Protein AF-A0A9X8VHI4-F1 (afdb_monomer_lite)

InterPro domains:
  IPR009998 YfaZ [PF07437] (2-45)

Sequence (45 aa):
SGGLRWKFRPLSVDVGYRYMQMEGKDGRRDNTLADGPYVGVGLSF

Radius of gyration: 15.08 Å; chains: 1; bounding box: 21×15×45 Å

Structure (mmCIF, N/CA/C/O backbone):
data_AF-A0A9X8VHI4-F1
#
_entry.id   AF-A0A9X8VHI4-F1
#
loop_
_atom_site.group_PDB
_atom_site.id
_atom_site.type_symbol
_atom_site.label_atom_id
_atom_site.label_alt_id
_atom_site.label_comp_id
_atom_site.label_asym_id
_atom_site.label_entity_id
_atom_site.label_seq_id
_atom_site.pdbx_PDB_ins_code
_atom_site.Cartn_x
_atom_site.Cartn_y
_atom_site.Cartn_z
_atom_site.occupancy
_atom_site.B_iso_or_equiv
_atom_site.auth_seq_id
_atom_site.auth_comp_id
_atom_site.auth_asym_id
_atom_site.auth_atom_id
_atom_site.pdbx_PDB_model_num
ATOM 1 N N . SER A 1 1 ? -12.943 -10.796 5.724 1.00 56.12 1 SER A N 1
ATOM 2 C CA . SER A 1 1 ? -11.946 -10.158 4.840 1.00 56.12 1 SER A CA 1
ATOM 3 C C . SER A 1 1 ? -12.311 -10.438 3.399 1.00 56.12 1 SER A C 1
ATOM 5 O O . SER A 1 1 ? -12.688 -11.565 3.102 1.00 56.12 1 SER A O 1
ATOM 7 N N . GLY A 1 2 ? -12.250 -9.429 2.532 1.00 68.94 2 GLY A N 1
ATOM 8 C CA . GLY A 1 2 ? -12.528 -9.563 1.098 1.00 68.94 2 GLY A CA 1
ATOM 9 C C . GLY A 1 2 ? -11.387 -8.958 0.283 1.00 68.94 2 GLY A C 1
ATOM 10 O O . GLY A 1 2 ? -10.729 -8.028 0.747 1.00 68.94 2 GLY A O 1
ATOM 11 N N . GLY A 1 3 ? -11.118 -9.491 -0.908 1.00 77.56 3 GLY A N 1
ATOM 12 C CA . GLY A 1 3 ? -10.081 -8.959 -1.791 1.00 77.56 3 GLY A CA 1
ATOM 13 C C . GLY A 1 3 ? -10.349 -9.268 -3.257 1.00 77.56 3 GLY A C 1
ATOM 14 O O . GLY A 1 3 ? -10.967 -10.285 -3.575 1.00 77.56 3 GLY A O 1
ATOM 15 N N . LEU A 1 4 ? -9.890 -8.374 -4.132 1.00 84.50 4 LEU A N 1
ATOM 16 C CA . LEU A 1 4 ? -9.894 -8.540 -5.581 1.00 84.50 4 LEU A CA 1
ATOM 17 C C . LEU A 1 4 ? -8.467 -8.769 -6.071 1.00 84.50 4 LEU A C 1
ATOM 19 O O . LEU A 1 4 ? -7.524 -8.089 -5.677 1.00 84.50 4 LEU A O 1
ATOM 23 N N . ARG A 1 5 ? -8.311 -9.738 -6.970 1.00 84.06 5 ARG A N 1
ATOM 24 C CA . ARG A 1 5 ? -7.036 -10.016 -7.627 1.00 84.06 5 ARG A CA 1
ATOM 25 C C . ARG A 1 5 ? -7.231 -10.026 -9.130 1.00 84.06 5 ARG A C 1
ATOM 27 O O . ARG A 1 5 ? -7.975 -10.862 -9.642 1.00 84.06 5 ARG A O 1
ATOM 34 N N . TRP A 1 6 ? -6.496 -9.164 -9.819 1.00 87.50 6 TRP A N 1
ATOM 35 C CA . TRP A 1 6 ? -6.406 -9.135 -11.271 1.00 87.50 6 TRP A CA 1
ATOM 36 C C . TRP A 1 6 ? -5.058 -9.686 -11.733 1.00 87.50 6 TRP A C 1
ATOM 38 O O . TRP A 1 6 ? -4.010 -9.394 -11.161 1.00 87.50 6 TRP A O 1
ATOM 48 N N . LYS A 1 7 ? -5.075 -10.515 -12.777 1.00 86.62 7 LYS A N 1
ATOM 49 C CA . LYS A 1 7 ? -3.867 -11.114 -13.356 1.00 86.62 7 LYS A CA 1
ATOM 50 C C . LYS A 1 7 ? -3.766 -10.729 -14.827 1.00 86.62 7 LYS A C 1
ATOM 52 O O . LYS A 1 7 ? -4.627 -11.106 -15.615 1.00 86.62 7 LYS A O 1
ATOM 57 N N . PHE A 1 8 ? -2.693 -10.033 -15.181 1.00 86.25 8 PHE A N 1
ATOM 58 C CA . PHE A 1 8 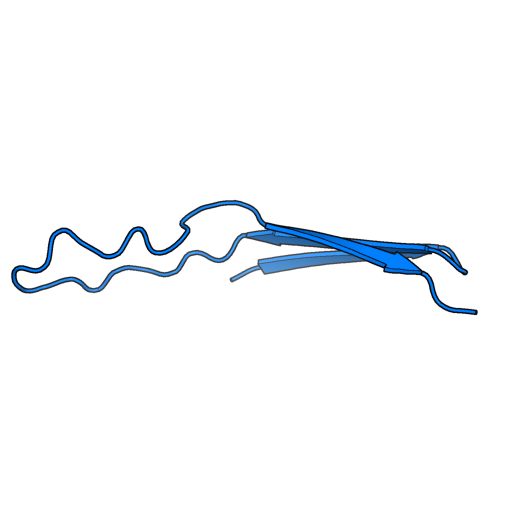? -2.359 -9.567 -16.526 1.00 86.25 8 PHE A CA 1
ATOM 59 C C . PHE A 1 8 ? -0.934 -10.004 -16.875 1.00 86.25 8 PHE A C 1
ATOM 61 O O . PHE A 1 8 ? -0.002 -9.253 -16.641 1.00 86.25 8 PHE A O 1
ATOM 68 N N . ARG A 1 9 ? -0.725 -11.215 -17.407 1.00 85.94 9 ARG A N 1
ATOM 69 C CA . ARG A 1 9 ? 0.634 -11.760 -17.636 1.00 85.94 9 ARG A CA 1
ATOM 70 C C . ARG A 1 9 ? 1.552 -10.749 -18.356 1.00 85.94 9 ARG A C 1
ATOM 72 O O . ARG A 1 9 ? 1.136 -10.239 -19.396 1.00 85.94 9 ARG A O 1
ATOM 79 N N . PRO A 1 10 ? 2.773 -10.480 -17.845 1.00 84.06 10 PRO A N 1
ATOM 80 C CA . PRO A 1 10 ? 3.443 -11.084 -16.674 1.00 84.06 10 PRO A CA 1
ATOM 81 C C . PRO A 1 10 ? 3.101 -10.442 -15.313 1.00 84.06 10 PRO A C 1
ATOM 83 O O . PRO A 1 10 ? 3.571 -10.894 -14.275 1.00 84.06 10 PRO A O 1
ATOM 86 N N . LEU A 1 11 ? 2.299 -9.385 -15.298 1.00 89.94 11 LEU A N 1
ATOM 87 C CA . LEU A 1 11 ? 1.909 -8.619 -14.122 1.00 89.94 11 LEU A CA 1
ATOM 88 C C . LEU A 1 11 ? 0.720 -9.256 -13.377 1.00 89.94 11 LEU A C 1
ATOM 90 O O . LEU A 1 11 ? -0.254 -9.739 -13.950 1.00 89.94 11 LEU A O 1
ATOM 94 N N . SER A 1 12 ? 0.754 -9.232 -12.058 1.00 88.81 12 SER A N 1
ATOM 95 C CA . SER A 1 12 ? -0.385 -9.539 -11.195 1.00 88.81 12 SER A CA 1
ATOM 96 C C . SER A 1 12 ? -0.571 -8.385 -10.229 1.00 88.81 12 SER A C 1
ATOM 98 O O . SER A 1 12 ? 0.408 -7.884 -9.685 1.00 88.81 12 SER A O 1
ATOM 100 N N . VAL A 1 13 ? -1.815 -7.966 -10.034 1.00 89.25 13 VAL A N 1
ATOM 101 C CA . VAL A 1 13 ? -2.180 -6.900 -9.104 1.00 89.25 13 VAL A CA 1
ATOM 102 C C . VAL A 1 13 ? -3.227 -7.452 -8.153 1.00 89.25 13 VAL A C 1
ATOM 104 O O . VAL A 1 13 ? -4.269 -7.961 -8.577 1.00 89.25 13 VAL A O 1
ATOM 107 N N . ASP A 1 14 ? -2.954 -7.370 -6.863 1.00 87.00 14 ASP A N 1
ATOM 108 C CA . ASP A 1 14 ? -3.887 -7.740 -5.813 1.00 87.00 14 ASP A CA 1
ATOM 109 C C . ASP A 1 14 ? -4.204 -6.532 -4.941 1.00 87.00 14 ASP A C 1
ATOM 111 O O . ASP A 1 14 ? -3.344 -5.719 -4.623 1.00 87.00 14 ASP A O 1
ATOM 115 N N . VAL A 1 15 ? -5.476 -6.391 -4.589 1.00 87.50 15 VAL A N 1
ATOM 116 C CA . VAL A 1 15 ? -5.938 -5.400 -3.628 1.00 87.50 15 VAL A CA 1
ATO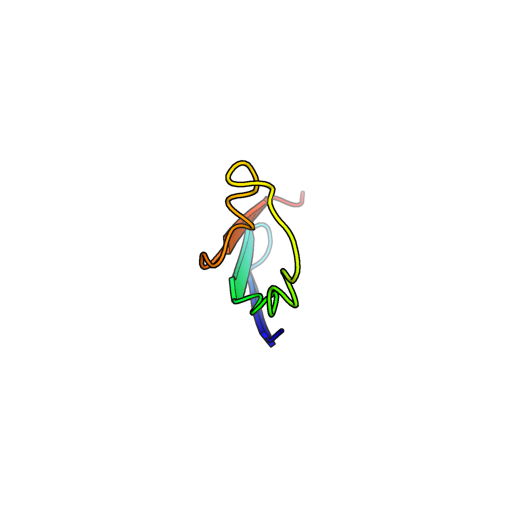M 117 C C . VAL A 1 15 ? -6.910 -6.080 -2.686 1.00 87.50 15 VAL A C 1
ATOM 119 O O . VAL A 1 15 ? -7.823 -6.797 -3.101 1.00 87.50 15 VAL A O 1
ATOM 122 N N . GLY A 1 16 ? -6.722 -5.885 -1.394 1.00 79.31 16 GLY A N 1
ATOM 123 C CA . GLY A 1 16 ? -7.592 -6.492 -0.407 1.00 79.31 16 GLY A CA 1
ATOM 124 C C . GLY A 1 16 ? -7.843 -5.576 0.762 1.00 79.31 16 GLY A C 1
ATOM 125 O O . GLY A 1 16 ? -7.035 -4.719 1.106 1.00 79.31 16 GLY A O 1
ATOM 126 N N . TYR A 1 17 ? -8.998 -5.777 1.380 1.00 68.38 17 TYR A N 1
ATOM 127 C CA . TYR A 1 17 ? -9.363 -5.098 2.603 1.00 68.38 17 TYR A CA 1
ATOM 128 C C . TYR A 1 17 ? -9.642 -6.151 3.670 1.00 68.38 17 TYR A C 1
ATOM 130 O O . TYR A 1 17 ? -10.610 -6.930 3.618 1.00 68.38 17 TYR A O 1
ATOM 138 N N . ARG A 1 18 ? -8.742 -6.223 4.648 1.00 68.81 18 ARG A N 1
ATOM 139 C CA . ARG A 1 18 ? -8.895 -7.118 5.784 1.00 68.81 18 ARG A CA 1
ATOM 140 C C . ARG A 1 18 ? -9.408 -6.310 6.964 1.00 68.81 18 ARG A C 1
ATOM 142 O O . ARG A 1 18 ? -8.630 -5.728 7.697 1.00 68.81 18 ARG A O 1
ATOM 149 N N . TYR A 1 19 ? -10.720 -6.374 7.182 1.00 52.62 19 TYR A N 1
ATOM 150 C CA . TYR A 1 19 ? -11.290 -6.114 8.501 1.00 52.62 19 TYR A CA 1
ATOM 151 C C . TYR A 1 19 ? -10.702 -7.145 9.473 1.00 52.62 19 TYR A C 1
ATOM 153 O O . TYR A 1 19 ? -11.105 -8.313 9.460 1.00 52.62 19 TYR A O 1
ATOM 161 N N . MET A 1 20 ? -9.705 -6.750 10.260 1.00 52.69 20 MET A N 1
ATOM 162 C CA . MET A 1 20 ? -9.365 -7.445 11.495 1.00 52.69 20 MET A CA 1
ATOM 163 C C . MET A 1 20 ? -10.210 -6.779 12.575 1.00 52.69 20 MET A C 1
ATOM 165 O O . MET A 1 20 ? -9.902 -5.679 13.007 1.00 52.69 20 MET A O 1
ATOM 169 N N . GLN A 1 21 ? -11.327 -7.397 12.965 1.00 46.72 21 GLN A N 1
ATOM 170 C CA . GLN A 1 21 ? -12.053 -6.917 14.138 1.00 46.72 21 GLN A CA 1
ATOM 171 C C . GLN A 1 21 ? -11.133 -7.109 15.343 1.00 46.72 21 GLN A C 1
ATOM 173 O O . GLN A 1 21 ? -10.821 -8.240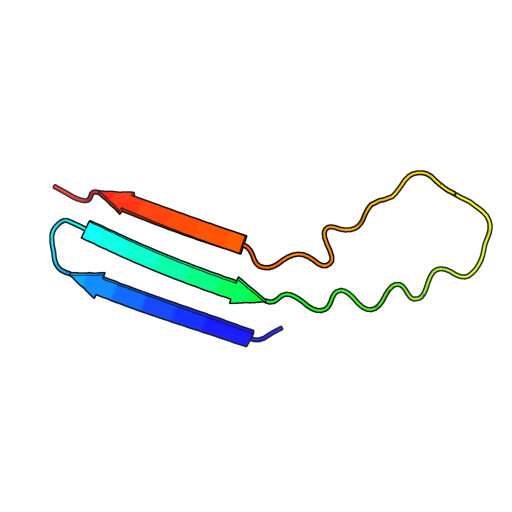 15.715 1.00 46.72 21 GLN A O 1
ATOM 178 N N . MET A 1 22 ? -10.653 -6.002 15.905 1.00 53.56 22 MET A N 1
ATOM 179 C CA . MET A 1 22 ? -9.937 -6.024 17.167 1.00 53.56 22 MET A CA 1
ATOM 180 C C . MET A 1 22 ? -10.963 -6.338 18.256 1.00 53.56 22 MET A C 1
ATOM 182 O O . MET A 1 22 ? -11.634 -5.444 18.765 1.00 53.56 22 MET A O 1
ATOM 186 N N . GLU A 1 23 ? -11.086 -7.601 18.656 1.00 51.34 23 GLU A N 1
ATOM 187 C CA . GLU A 1 23 ? -11.668 -7.943 19.958 1.00 51.34 23 GLU A CA 1
ATOM 188 C C . GLU A 1 23 ? -10.628 -7.608 21.050 1.00 51.34 23 GLU A C 1
ATOM 190 O O . GLU A 1 23 ? -10.144 -8.449 21.797 1.00 51.34 23 GLU A O 1
ATOM 195 N N . GLY A 1 24 ? -10.187 -6.346 21.065 1.00 50.66 24 GLY A N 1
ATOM 196 C CA . GLY A 1 24 ? -9.164 -5.805 21.948 1.00 50.66 24 GLY A CA 1
ATOM 197 C C . GLY A 1 24 ? -9.778 -5.379 23.270 1.00 50.66 24 GLY A C 1
ATOM 198 O O . GLY A 1 24 ? -9.791 -4.196 23.603 1.00 50.66 24 GLY A O 1
ATOM 199 N N . LYS A 1 25 ? -10.311 -6.340 24.023 1.00 51.59 25 LYS A N 1
ATOM 200 C CA . LYS A 1 25 ? -10.398 -6.183 25.475 1.00 51.59 25 LYS A CA 1
ATOM 201 C C . LYS A 1 25 ? -8.961 -6.178 26.015 1.00 51.59 25 LYS A C 1
ATOM 203 O O . LYS A 1 25 ? -8.165 -7.029 25.637 1.00 51.59 25 LYS A O 1
ATOM 208 N N . ASP A 1 26 ? -8.665 -5.230 26.900 1.00 56.97 26 ASP A N 1
ATOM 209 C CA . ASP A 1 26 ? -7.452 -5.156 27.728 1.00 56.97 26 ASP A CA 1
ATOM 210 C C . ASP A 1 26 ? -6.135 -4.643 27.086 1.00 56.97 26 ASP A C 1
ATOM 212 O O . ASP A 1 26 ? -5.206 -5.372 26.743 1.00 56.97 26 ASP A O 1
ATOM 216 N N . GLY A 1 27 ? -5.986 -3.314 27.058 1.00 54.59 27 GLY A N 1
ATOM 217 C CA . GLY A 1 27 ? -4.820 -2.702 27.714 1.00 54.59 27 GLY A CA 1
ATOM 218 C C . GLY A 1 27 ? -3.469 -2.616 26.988 1.00 54.59 27 GLY A C 1
ATOM 219 O O . GLY A 1 27 ? -2.501 -2.219 27.634 1.00 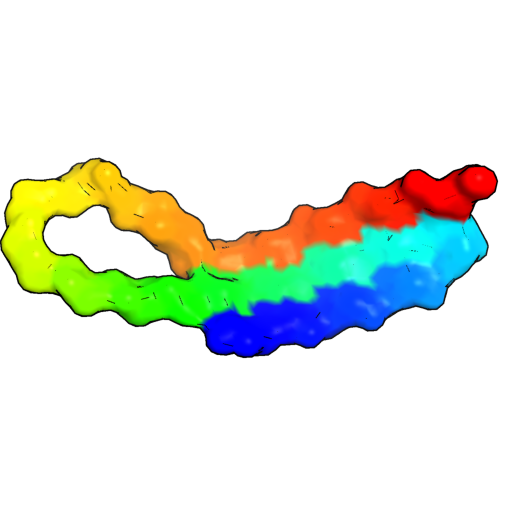54.59 27 GLY A O 1
ATOM 220 N N . ARG A 1 28 ? -3.341 -2.909 25.686 1.00 53.09 28 ARG A N 1
ATOM 221 C CA . ARG A 1 28 ? -2.084 -2.641 24.945 1.00 53.09 28 ARG A CA 1
ATOM 222 C C . ARG A 1 28 ? -2.305 -1.767 23.713 1.00 53.09 28 ARG A C 1
ATOM 224 O O . ARG A 1 28 ? -2.725 -2.228 22.659 1.00 53.09 28 ARG A O 1
ATOM 231 N N . ARG A 1 29 ? -1.977 -0.483 23.876 1.00 53.78 29 ARG A N 1
ATOM 232 C CA . ARG A 1 29 ? -1.991 0.600 22.878 1.00 53.78 29 ARG A CA 1
ATOM 233 C C . ARG A 1 29 ? -0.752 0.547 21.967 1.00 53.78 29 ARG A C 1
ATOM 235 O O . ARG A 1 29 ? -0.125 1.562 21.725 1.00 53.78 29 ARG A O 1
ATOM 242 N N . ASP A 1 30 ? -0.403 -0.639 21.486 1.00 54.03 30 ASP A N 1
ATOM 243 C CA . ASP A 1 30 ? 0.696 -0.863 20.536 1.00 54.03 30 ASP A CA 1
ATOM 244 C C . ASP A 1 30 ? 0.335 -2.055 19.655 1.00 54.03 30 ASP A C 1
ATOM 246 O O . ASP A 1 30 ? 0.964 -3.109 19.661 1.00 54.03 30 ASP A O 1
ATOM 250 N N . ASN A 1 31 ? -0.776 -1.932 18.943 1.00 45.72 31 ASN A N 1
ATOM 251 C CA . ASN A 1 31 ? -1.036 -2.801 17.815 1.00 45.72 31 ASN A CA 1
ATOM 252 C C . ASN A 1 31 ? -1.926 -2.020 16.863 1.00 45.72 31 ASN A C 1
ATOM 254 O O . ASN A 1 31 ? -3.150 -2.134 16.893 1.00 45.72 31 ASN A O 1
ATOM 258 N N . THR A 1 32 ? -1.299 -1.175 16.044 1.00 52.91 32 THR A N 1
ATOM 259 C CA . THR A 1 32 ? -1.874 -0.760 14.766 1.00 52.91 32 THR A CA 1
ATOM 260 C C . THR A 1 32 ? -2.022 -2.037 13.944 1.00 52.91 32 THR A C 1
ATOM 262 O O . THR A 1 32 ? -1.192 -2.357 13.094 1.00 52.91 32 THR A O 1
ATOM 265 N N . LEU A 1 33 ? -3.040 -2.835 14.270 1.00 53.28 33 LEU A N 1
ATOM 266 C CA . LEU A 1 33 ? -3.557 -3.848 13.377 1.00 53.28 33 LEU A CA 1
ATOM 267 C C . LEU A 1 33 ? -3.920 -3.044 12.146 1.00 53.28 33 LEU A C 1
ATOM 269 O O . LEU A 1 33 ? -4.717 -2.124 12.233 1.00 53.28 33 LEU A O 1
ATOM 273 N N . ALA A 1 34 ? -3.194 -3.259 11.059 1.00 54.44 34 ALA A N 1
ATOM 274 C CA . ALA A 1 34 ? -3.376 -2.506 9.840 1.00 54.44 34 ALA A CA 1
ATOM 275 C C . ALA A 1 34 ? -4.823 -2.694 9.354 1.00 54.44 34 ALA A C 1
ATOM 277 O O . ALA A 1 34 ? -5.107 -3.599 8.572 1.00 54.44 34 ALA A O 1
ATOM 278 N N . ASP A 1 35 ? -5.729 -1.819 9.796 1.00 56.91 35 ASP A N 1
ATOM 279 C CA . ASP A 1 35 ? -7.113 -1.657 9.331 1.00 56.91 35 ASP A CA 1
ATOM 280 C C . ASP A 1 35 ? -7.142 -1.036 7.921 1.00 56.91 35 ASP A C 1
ATOM 282 O O . ASP A 1 35 ? -8.067 -0.320 7.526 1.00 56.91 35 ASP A O 1
ATOM 286 N N . GLY A 1 36 ? -6.058 -1.235 7.177 1.00 64.12 36 GLY A N 1
ATOM 287 C CA . GLY A 1 36 ? -5.755 -0.554 5.943 1.00 64.12 36 GLY A CA 1
ATOM 288 C C . GLY A 1 36 ? -6.020 -1.455 4.746 1.00 64.12 36 GLY A C 1
ATOM 289 O O . GLY A 1 36 ? -5.807 -2.672 4.815 1.00 64.12 36 GLY A O 1
ATOM 290 N N . PRO A 1 37 ? -6.456 -0.878 3.617 1.00 72.75 37 PRO A N 1
ATOM 291 C CA . PRO A 1 37 ? -6.360 -1.580 2.350 1.00 72.75 37 PRO A CA 1
ATOM 292 C C . PRO A 1 37 ? -4.896 -1.965 2.110 1.00 72.75 37 PRO A C 1
ATOM 294 O O . PRO A 1 37 ? -3.990 -1.164 2.344 1.00 72.75 37 PRO A O 1
ATOM 297 N N . TYR A 1 38 ? -4.666 -3.182 1.631 1.00 77.50 38 TYR A N 1
ATOM 298 C CA . TYR A 1 38 ? -3.359 -3.587 1.131 1.00 77.50 38 TYR A CA 1
ATOM 299 C C . TYR A 1 38 ? -3.415 -3.706 -0.390 1.00 77.50 38 TYR A C 1
ATOM 301 O O . TYR A 1 38 ? -4.441 -4.090 -0.957 1.00 77.50 38 TYR A O 1
ATOM 309 N N . VAL A 1 39 ? -2.301 -3.371 -1.035 1.00 82.62 39 VAL A N 1
ATOM 310 C CA . VAL A 1 39 ? -2.088 -3.544 -2.471 1.00 82.62 39 VAL A CA 1
ATOM 311 C C . VAL A 1 39 ? -0.770 -4.278 -2.690 1.00 82.62 39 VAL A C 1
ATOM 313 O O . VAL A 1 39 ? 0.255 -3.906 -2.119 1.00 82.62 39 VAL A O 1
ATOM 316 N N . GLY A 1 40 ? -0.811 -5.335 -3.490 1.00 84.81 40 GLY A N 1
ATOM 317 C CA . GLY A 1 40 ? 0.336 -6.121 -3.917 1.00 84.81 40 GLY A CA 1
ATOM 318 C C . GLY A 1 40 ? 0.486 -6.088 -5.435 1.00 84.81 40 GLY A C 1
ATOM 319 O O . GLY A 1 40 ? -0.493 -6.048 -6.185 1.00 84.81 40 GLY A O 1
ATOM 320 N N . VAL A 1 41 ? 1.737 -6.079 -5.899 1.00 88.44 41 VAL A N 1
ATOM 321 C CA . VAL A 1 41 ? 2.090 -6.227 -7.315 1.00 88.44 41 VAL A CA 1
ATOM 322 C C . VAL A 1 41 ? 3.125 -7.335 -7.461 1.00 88.44 41 VAL A C 1
ATOM 324 O O . VAL A 1 41 ? 4.087 -7.405 -6.698 1.00 88.44 41 VAL A O 1
ATOM 327 N N . GLY A 1 42 ? 2.925 -8.217 -8.434 1.00 88.31 42 GLY A N 1
ATOM 328 C CA . GLY A 1 42 ? 3.822 -9.330 -8.728 1.00 88.31 42 GLY A CA 1
ATOM 329 C C . GLY A 1 42 ? 4.170 -9.381 -10.209 1.00 88.31 42 GLY A C 1
ATOM 330 O O . GLY A 1 42 ? 3.307 -9.164 -11.054 1.00 88.31 42 GLY A O 1
ATOM 331 N N . LEU A 1 43 ? 5.424 -9.693 -10.523 1.00 89.62 43 LEU A N 1
ATOM 332 C CA . LEU A 1 43 ? 5.884 -9.994 -11.878 1.00 89.62 43 LEU A CA 1
ATOM 333 C C . LEU A 1 43 ? 6.215 -11.487 -11.951 1.00 89.62 43 LEU A C 1
ATOM 335 O O . LEU A 1 43 ? 6.820 -12.037 -11.032 1.00 89.62 43 LEU A O 1
ATOM 339 N N . SER A 1 44 ? 5.786 -12.164 -13.009 1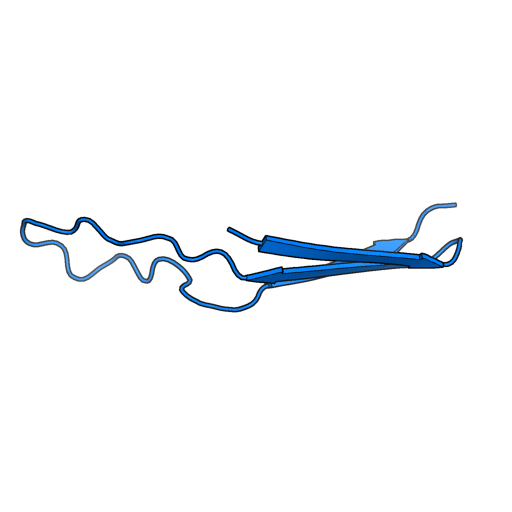.00 77.81 44 SER A N 1
ATOM 340 C CA . SER A 1 44 ? 6.053 -13.587 -13.235 1.00 77.81 44 SER A CA 1
ATOM 341 C C . SER A 1 44 ? 6.531 -13.789 -14.667 1.00 77.81 44 SER A C 1
ATOM 343 O O . SER A 1 44 ? 5.820 -13.413 -15.599 1.00 77.81 44 SER A O 1
ATOM 345 N N . PHE A 1 45 ? 7.724 -14.364 -14.814 1.00 81.12 45 PHE A N 1
ATOM 346 C CA . PHE A 1 45 ? 8.408 -14.623 -16.081 1.00 81.12 45 PHE A CA 1
ATOM 347 C C . PHE A 1 45 ? 8.471 -16.124 -16.353 1.00 81.12 45 PHE A C 1
ATOM 349 O O . PHE A 1 45 ? 8.590 -16.883 -15.363 1.00 81.12 45 PHE A O 1
#

pLDDT: mean 70.28, std 15.45, range [45.72, 89.94]

Secondary structure (DSSP, 8-state):
-EEEEEEETTEEEEEEE--------S------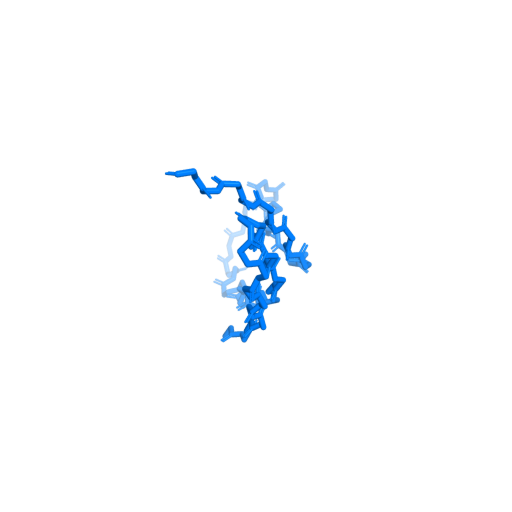---SEEEEEEE--

Organism: Serratia marcescens (NCBI:txid615)

Foldseek 3Di:
DDWDWDDDVQKIKIKDQDPPPPPDDDDDPPDPVPSDIDIDMDGHD